Protein AF-A0AA93CG43-F1 (afdb_monomer)

pLDDT: mean 93.13, std 10.25, range [35.19, 98.0]

Sequence (90 aa):
IIEPGFNGWLVTQRPRGYYSQQFLESRNRLYVTEYNQRVMQPQLFDPNLYILQINYEQQTDYGYEVNYLLYNYFLFFEKQYRQRFMVSRG

Solvent-accessible surface area (backbone atoms only — not comparable to full-atom values): 5682 Å² total; per-residue (Å²): 136,86,60,86,65,46,72,73,52,52,76,75,47,83,59,90,78,74,67,56,58,72,58,31,48,59,50,37,56,55,48,44,51,51,49,35,56,43,36,76,32,58,91,82,35,63,50,90,79,34,73,70,71,70,93,80,60,92,90,58,87,72,52,58,67,54,32,51,53,53,41,50,46,53,56,48,45,26,67,75,68,73,46,80,84,66,85,77,82,121

Radius of gyration: 13.12 Å; Cα contacts (8 Å, |Δi|>4): 59; chains: 1; bounding box: 30×28×34 Å

Structure (mmCIF, N/CA/C/O backbone):
data_AF-A0AA93CG43-F1
#
_entry.id   AF-A0AA93CG43-F1
#
loop_
_atom_site.group_PDB
_atom_site.id
_atom_site.type_symbol
_atom_site.label_atom_id
_atom_site.label_alt_id
_atom_site.label_comp_id
_atom_site.label_asym_id
_atom_site.label_entity_id
_atom_site.label_seq_id
_atom_site.pdbx_PDB_ins_code
_atom_site.Cartn_x
_atom_site.Cartn_y
_atom_site.Cartn_z
_atom_site.occupancy
_atom_site.B_iso_or_equiv
_atom_site.auth_seq_id
_atom_site.auth_comp_id
_atom_site.auth_asym_id
_atom_site.auth_atom_id
_atom_site.pdbx_PDB_model_num
ATOM 1 N N . ILE A 1 1 ? -4.645 -10.894 -3.412 1.00 78.50 1 ILE A N 1
ATOM 2 C CA . ILE A 1 1 ? -5.509 -9.779 -2.951 1.00 78.50 1 ILE A CA 1
ATOM 3 C C . ILE A 1 1 ? -6.906 -10.055 -3.480 1.00 78.50 1 ILE A C 1
ATOM 5 O O . ILE A 1 1 ? -7.026 -10.281 -4.676 1.00 78.50 1 ILE A O 1
ATOM 9 N N . ILE A 1 2 ? -7.906 -10.147 -2.601 1.00 82.12 2 ILE A N 1
ATOM 10 C CA . ILE A 1 2 ? -9.268 -10.625 -2.933 1.00 82.12 2 ILE A CA 1
ATOM 11 C C . ILE A 1 2 ? -10.313 -9.499 -2.990 1.00 82.12 2 ILE A C 1
ATOM 13 O O . ILE A 1 2 ? -11.507 -9.760 -3.074 1.00 82.12 2 ILE A O 1
ATOM 17 N N . GLU A 1 3 ? -9.856 -8.251 -2.946 1.00 89.25 3 GLU A N 1
ATOM 18 C CA . GLU A 1 3 ? -10.693 -7.056 -2.905 1.00 89.25 3 GLU A CA 1
ATOM 19 C C . GLU A 1 3 ? -11.499 -6.878 -4.214 1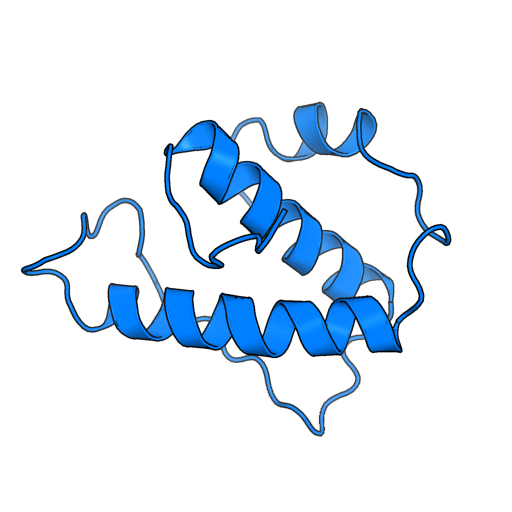.00 89.25 3 GLU A C 1
ATOM 21 O O . GLU A 1 3 ? -10.898 -6.788 -5.296 1.00 89.25 3 GLU A O 1
ATOM 26 N N . PRO A 1 4 ? -12.844 -6.826 -4.161 1.00 92.44 4 PRO A N 1
ATOM 27 C CA . PRO A 1 4 ? -13.673 -6.652 -5.348 1.00 92.44 4 PRO A CA 1
ATOM 28 C C . PRO A 1 4 ? -13.312 -5.391 -6.138 1.00 92.44 4 PRO A C 1
ATOM 30 O O . PRO A 1 4 ? -13.173 -4.298 -5.599 1.00 92.44 4 PRO A O 1
ATOM 33 N N . GLY A 1 5 ? -13.158 -5.537 -7.455 1.00 94.19 5 GLY A N 1
ATOM 34 C CA . GLY A 1 5 ? -12.799 -4.427 -8.344 1.00 94.19 5 GLY A CA 1
ATOM 35 C C . GLY A 1 5 ? -11.308 -4.074 -8.371 1.00 94.19 5 GLY A C 1
ATOM 36 O O . GLY A 1 5 ? -10.890 -3.372 -9.292 1.00 94.19 5 GLY A O 1
ATOM 37 N N . PHE A 1 6 ? -10.482 -4.616 -7.466 1.00 96.94 6 PHE A N 1
ATOM 38 C CA . PHE A 1 6 ? -9.044 -4.333 -7.440 1.00 96.94 6 PHE A CA 1
ATOM 39 C C . PHE A 1 6 ? -8.350 -4.700 -8.754 1.00 96.94 6 PHE A C 1
ATOM 41 O O . PHE A 1 6 ? -7.668 -3.862 -9.333 1.00 96.94 6 PHE A O 1
ATOM 48 N N . ASN A 1 7 ? -8.566 -5.912 -9.279 1.00 95.38 7 ASN A N 1
ATOM 49 C CA . ASN A 1 7 ? -7.912 -6.358 -10.518 1.00 95.38 7 ASN A CA 1
ATOM 50 C C . ASN A 1 7 ? -8.297 -5.494 -11.733 1.00 95.38 7 ASN A C 1
ATOM 52 O O . ASN A 1 7 ? -7.443 -5.172 -12.554 1.00 95.38 7 ASN A O 1
ATOM 56 N N . GLY A 1 8 ? -9.566 -5.081 -11.828 1.00 96.38 8 GLY A N 1
ATOM 57 C CA . GLY A 1 8 ? -10.040 -4.198 -12.899 1.00 96.38 8 GLY A CA 1
ATOM 58 C C . GLY A 1 8 ? -9.525 -2.764 -12.760 1.00 96.38 8 GLY A C 1
ATOM 59 O O . GLY A 1 8 ? -9.255 -2.098 -13.753 1.00 96.38 8 GLY A O 1
ATOM 60 N N . TRP A 1 9 ? -9.325 -2.284 -11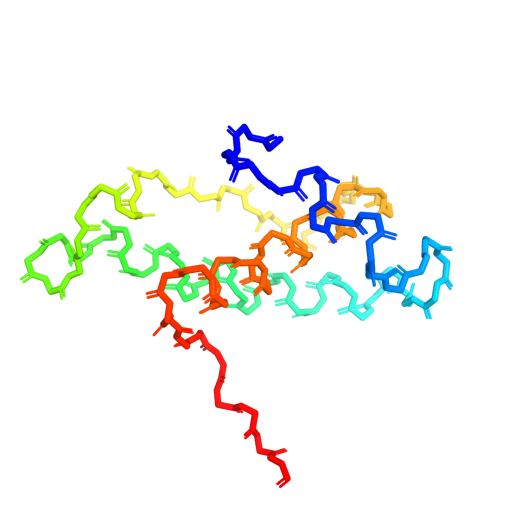.535 1.00 96.75 9 TRP A N 1
ATOM 61 C CA . TRP A 1 9 ? -8.678 -0.997 -11.303 1.00 96.75 9 TRP A CA 1
ATOM 62 C C . TRP A 1 9 ? -7.163 -1.062 -11.559 1.00 96.75 9 TRP A C 1
ATOM 64 O O . TRP A 1 9 ? -6.606 -0.133 -12.143 1.00 96.75 9 TRP A O 1
ATOM 74 N N . LEU A 1 10 ? -6.500 -2.165 -11.201 1.00 97.06 10 LEU A N 1
ATOM 75 C CA . LEU A 1 10 ? -5.053 -2.348 -11.322 1.00 97.06 10 LEU A CA 1
ATOM 76 C C . LEU A 1 10 ? -4.563 -2.216 -12.769 1.00 97.06 10 LEU A C 1
ATOM 78 O O . LEU A 1 10 ? -3.514 -1.620 -12.997 1.00 97.06 10 LEU A O 1
ATOM 82 N N . VAL A 1 11 ? -5.333 -2.694 -13.753 1.00 96.44 11 VAL A N 1
ATOM 83 C CA . VAL A 1 11 ? -4.961 -2.569 -15.178 1.00 96.44 11 VAL A CA 1
ATOM 84 C C . VAL A 1 11 ? -4.899 -1.117 -15.667 1.00 96.44 11 VAL A C 1
ATOM 86 O O . VAL A 1 11 ? -4.302 -0.847 -16.704 1.00 96.44 11 VAL A O 1
ATOM 89 N N . THR A 1 12 ? -5.489 -0.174 -14.924 1.00 96.19 12 THR A N 1
ATOM 90 C CA . THR A 1 12 ? -5.434 1.268 -15.222 1.00 96.19 12 THR A CA 1
ATOM 91 C C . THR A 1 12 ? -4.243 1.973 -14.568 1.00 96.19 12 THR A C 1
ATOM 93 O O . THR A 1 12 ? -4.015 3.157 -14.813 1.00 96.19 12 THR A O 1
ATOM 96 N N . GLN A 1 13 ? -3.498 1.271 -13.709 1.00 97.31 13 GLN A N 1
ATOM 97 C CA . GLN A 1 13 ? -2.359 1.827 -12.989 1.00 97.31 13 GLN A CA 1
ATOM 98 C C . GLN A 1 13 ? -1.073 1.757 -13.811 1.00 97.31 13 GLN A C 1
ATOM 100 O O . 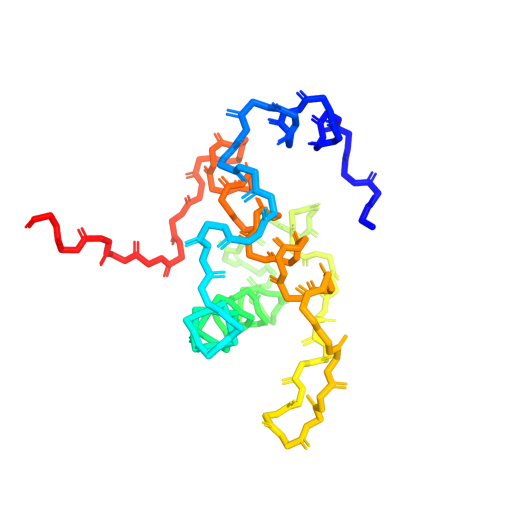GLN A 1 13 ? -1.006 1.144 -14.877 1.00 97.31 13 GLN A O 1
ATOM 105 N N . ARG A 1 14 ? -0.020 2.411 -13.307 1.00 96.62 14 ARG A N 1
ATOM 106 C CA . ARG A 1 14 ? 1.306 2.367 -13.934 1.00 96.62 14 ARG A CA 1
ATOM 107 C C . ARG A 1 14 ? 1.760 0.915 -14.084 1.00 96.62 14 ARG A C 1
ATOM 109 O O . ARG A 1 14 ? 1.659 0.174 -13.106 1.00 96.62 14 ARG A O 1
ATOM 116 N N . PRO A 1 15 ? 2.274 0.509 -15.258 1.00 95.50 15 PRO A N 1
ATOM 117 C CA . PRO A 1 15 ? 2.658 -0.874 -15.492 1.00 95.50 15 PRO A CA 1
ATOM 118 C C . PRO A 1 15 ? 3.787 -1.304 -14.551 1.00 95.50 15 PRO A C 1
ATOM 120 O O . PRO A 1 15 ? 4.538 -0.482 -14.013 1.00 95.50 15 PRO A O 1
ATOM 123 N N . ARG A 1 16 ? 3.924 -2.620 -14.378 1.00 94.62 16 ARG A N 1
ATOM 124 C CA . ARG A 1 16 ? 5.062 -3.218 -13.671 1.00 94.62 16 ARG A CA 1
ATOM 125 C C . ARG A 1 16 ? 6.378 -2.736 -14.300 1.00 94.62 16 ARG A C 1
ATOM 127 O O . ARG A 1 16 ? 6.467 -2.581 -15.514 1.00 94.62 16 ARG A O 1
ATOM 134 N N . GLY A 1 17 ? 7.380 -2.483 -13.466 1.00 94.31 17 GLY A N 1
ATOM 135 C CA . GLY A 1 17 ? 8.671 -1.906 -13.854 1.00 94.31 17 GLY A CA 1
ATOM 136 C C . GLY A 1 17 ? 8.738 -0.376 -13.774 1.00 94.31 17 GLY A C 1
ATOM 137 O O . GLY A 1 17 ? 9.835 0.169 -13.772 1.00 94.31 17 GLY A O 1
ATOM 138 N N . TYR A 1 18 ? 7.604 0.327 -13.652 1.00 96.94 18 TYR A N 1
ATOM 139 C CA . TYR A 1 18 ? 7.602 1.791 -13.522 1.00 96.94 18 TYR A CA 1
ATOM 140 C C . TYR A 1 18 ? 8.209 2.271 -12.193 1.00 96.94 18 TYR A C 1
ATOM 142 O O . TYR A 1 18 ? 9.012 3.199 -12.162 1.00 96.94 18 TYR A O 1
ATOM 150 N N . TYR A 1 19 ? 7.818 1.640 -11.085 1.00 97.19 19 TYR A N 1
ATOM 151 C CA . TYR A 1 19 ? 8.397 1.897 -9.767 1.00 97.19 19 TYR A CA 1
ATOM 152 C C . TYR A 1 19 ? 9.548 0.933 -9.508 1.00 97.19 19 TYR A C 1
ATOM 154 O O . TYR A 1 19 ? 9.440 -0.233 -9.885 1.00 97.19 19 TYR A O 1
ATOM 162 N N . SER A 1 20 ? 10.603 1.380 -8.824 1.00 97.75 20 SER A N 1
ATOM 163 C CA . SER A 1 20 ? 11.658 0.487 -8.334 1.00 97.75 20 SER A CA 1
ATOM 164 C C . SER A 1 20 ? 11.170 -0.340 -7.139 1.00 97.75 20 SER A C 1
ATOM 166 O O . SER A 1 20 ? 10.290 0.092 -6.389 1.00 97.75 20 SER A O 1
ATOM 168 N N . GLN A 1 21 ? 11.764 -1.517 -6.924 1.00 96.31 21 GLN A N 1
ATOM 169 C CA . GLN A 1 21 ? 11.451 -2.353 -5.759 1.00 96.31 21 GLN A CA 1
ATO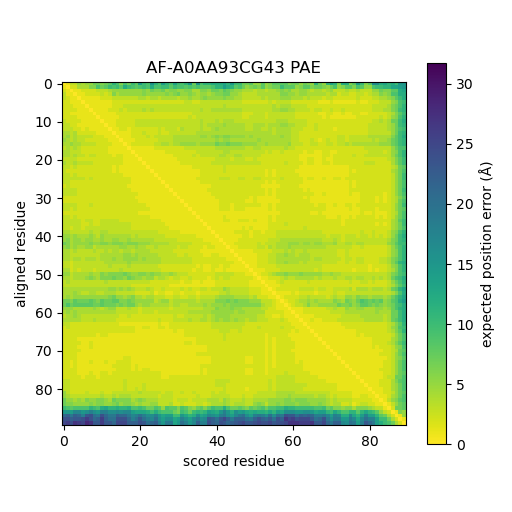M 170 C C . GLN A 1 21 ? 11.669 -1.592 -4.444 1.00 96.31 21 GLN A C 1
ATOM 172 O O . GLN A 1 21 ? 10.776 -1.549 -3.605 1.00 96.31 21 GLN A O 1
ATOM 177 N N . GLN A 1 22 ? 12.802 -0.897 -4.311 1.00 96.31 22 GLN A N 1
ATOM 178 C CA . GLN A 1 22 ? 13.134 -0.122 -3.113 1.00 96.31 22 GLN A CA 1
ATOM 179 C C . GLN A 1 22 ? 12.097 0.973 -2.804 1.00 96.31 22 GLN A C 1
ATOM 181 O O . GLN A 1 22 ? 11.773 1.214 -1.636 1.00 96.31 22 GLN A O 1
ATOM 186 N N . PHE A 1 23 ? 11.557 1.634 -3.838 1.00 96.44 23 PHE A N 1
ATOM 187 C CA . PHE A 1 23 ? 10.468 2.596 -3.669 1.00 96.44 23 PHE A CA 1
ATOM 188 C C . PHE A 1 23 ? 9.224 1.905 -3.108 1.00 96.44 23 PHE A C 1
ATOM 190 O O . PHE A 1 23 ? 8.672 2.358 -2.105 1.00 96.44 23 PHE A O 1
ATOM 197 N N . LEU A 1 24 ? 8.807 0.798 -3.730 1.00 97.31 24 LEU A N 1
ATOM 198 C CA . LEU A 1 24 ? 7.610 0.060 -3.333 1.00 97.31 24 LEU A CA 1
ATOM 199 C C . LEU A 1 24 ? 7.722 -0.447 -1.894 1.00 97.31 24 LEU A C 1
ATOM 201 O O . LEU A 1 24 ? 6.818 -0.207 -1.101 1.00 97.31 24 LEU A O 1
ATOM 205 N N . GLU A 1 25 ? 8.848 -1.056 -1.525 1.00 97.00 25 GLU A N 1
ATOM 206 C CA . GLU A 1 25 ? 9.085 -1.536 -0.162 1.00 97.00 25 GLU A CA 1
ATOM 207 C C . GLU A 1 25 ? 9.009 -0.407 0.865 1.00 97.00 25 GLU A C 1
ATOM 209 O O . GLU A 1 25 ? 8.351 -0.525 1.897 1.00 97.00 25 GLU A O 1
ATOM 214 N N . SER A 1 26 ? 9.647 0.728 0.571 1.00 95.38 26 SER A N 1
ATOM 215 C CA . SER A 1 26 ? 9.652 1.879 1.477 1.00 95.38 26 SER A CA 1
ATOM 216 C C . SER A 1 26 ? 8.248 2.450 1.679 1.00 95.38 26 SER A C 1
ATOM 218 O O . SER A 1 26 ? 7.888 2.816 2.797 1.00 95.38 26 SER A O 1
ATOM 220 N N . ARG A 1 27 ? 7.423 2.480 0.626 1.00 96.19 27 ARG A N 1
ATOM 221 C CA . ARG A 1 27 ? 6.014 2.889 0.722 1.00 96.19 27 ARG A CA 1
ATOM 222 C C . ARG A 1 27 ? 5.172 1.855 1.467 1.00 96.19 27 ARG A C 1
ATOM 224 O O . ARG A 1 27 ? 4.392 2.236 2.335 1.00 96.19 27 ARG A O 1
ATOM 231 N N . ASN A 1 28 ? 5.349 0.572 1.169 1.00 97.00 28 ASN A N 1
ATOM 232 C CA . ASN A 1 28 ? 4.599 -0.515 1.794 1.00 97.00 28 ASN A CA 1
ATOM 233 C C . ASN A 1 28 ? 4.846 -0.589 3.297 1.00 97.00 28 ASN A C 1
ATOM 235 O O . ASN A 1 28 ? 3.884 -0.740 4.040 1.00 97.00 28 ASN A O 1
ATOM 239 N N . ARG A 1 29 ? 6.086 -0.383 3.761 1.00 95.81 29 ARG A N 1
ATOM 240 C CA . ARG A 1 29 ? 6.402 -0.311 5.201 1.00 95.81 29 ARG A CA 1
ATOM 241 C C . ARG A 1 29 ? 5.518 0.702 5.931 1.00 95.81 29 ARG A C 1
ATOM 243 O O . ARG A 1 29 ? 4.919 0.388 6.958 1.00 95.81 29 ARG A O 1
ATOM 250 N N . LEU A 1 30 ? 5.412 1.908 5.379 1.00 95.81 30 LEU A N 1
ATOM 251 C CA . LEU A 1 30 ? 4.601 2.979 5.953 1.00 95.81 30 LEU A CA 1
ATOM 252 C C . LEU A 1 30 ? 3.099 2.657 5.879 1.00 95.81 30 LEU A C 1
ATOM 254 O O . LEU A 1 30 ? 2.402 2.780 6.882 1.00 95.81 30 LEU A O 1
ATOM 258 N N . TYR A 1 31 ? 2.603 2.194 4.725 1.00 97.25 31 TYR A N 1
ATOM 259 C CA . TYR A 1 31 ? 1.188 1.842 4.573 1.00 97.25 31 TYR A CA 1
ATOM 260 C C . TYR A 1 31 ? 0.758 0.695 5.494 1.00 97.25 31 TYR A C 1
ATOM 262 O O . TYR A 1 31 ? -0.287 0.790 6.131 1.00 97.25 31 TYR A O 1
ATOM 270 N N . VAL A 1 32 ? 1.561 -0.368 5.593 1.00 97.19 32 VAL A N 1
ATOM 271 C CA . VAL A 1 32 ? 1.276 -1.515 6.465 1.00 97.19 32 VAL A CA 1
ATOM 272 C C . VAL A 1 32 ? 1.257 -1.088 7.928 1.00 97.19 32 VAL A C 1
ATOM 274 O O . VAL A 1 32 ? 0.373 -1.513 8.666 1.00 97.19 32 VAL A O 1
ATOM 277 N N . THR A 1 33 ? 2.183 -0.219 8.342 1.00 96.62 33 THR A N 1
ATOM 278 C CA . THR A 1 33 ? 2.222 0.296 9.718 1.00 96.62 33 THR A CA 1
ATOM 279 C C . THR A 1 33 ? 0.916 1.012 10.067 1.00 96.62 33 THR A C 1
ATOM 281 O O . THR A 1 33 ? 0.269 0.658 11.050 1.00 96.62 33 THR A O 1
ATOM 284 N N . GLU A 1 34 ? 0.488 1.958 9.229 1.00 96.50 34 GLU A N 1
ATOM 285 C CA . GLU A 1 34 ? -0.766 2.697 9.420 1.00 96.50 34 GLU A CA 1
ATOM 286 C C . GLU A 1 34 ? -1.993 1.780 9.366 1.00 96.50 34 GLU A C 1
ATOM 288 O O . GLU A 1 34 ? -2.881 1.869 10.211 1.00 96.50 34 GLU A O 1
ATOM 293 N N . TYR A 1 35 ? -2.045 0.859 8.402 1.00 97.06 35 TYR A N 1
ATOM 294 C CA . TYR A 1 35 ? -3.146 -0.092 8.278 1.00 97.06 35 TYR A CA 1
ATOM 295 C C . TYR A 1 35 ? -3.269 -0.973 9.529 1.00 97.06 35 TYR A C 1
ATOM 297 O O . TYR A 1 35 ? -4.350 -1.069 10.110 1.00 97.06 35 TYR A O 1
ATOM 305 N N . ASN A 1 36 ? -2.161 -1.547 10.003 1.00 97.38 36 ASN A N 1
ATOM 306 C CA . ASN A 1 36 ? -2.147 -2.405 11.188 1.00 97.38 36 ASN A CA 1
ATOM 307 C C . ASN A 1 36 ? -2.519 -1.638 12.464 1.00 97.38 36 ASN A C 1
ATOM 309 O O . ASN A 1 36 ? -3.209 -2.191 13.319 1.00 97.38 36 ASN A O 1
ATOM 313 N N . GLN A 1 37 ? -2.128 -0.364 12.587 1.00 97.12 37 GLN A N 1
ATOM 314 C CA . GLN A 1 37 ? -2.580 0.487 13.693 1.00 97.12 37 GLN A CA 1
ATOM 315 C C . GLN A 1 37 ? -4.106 0.637 13.713 1.00 97.12 37 GLN A C 1
ATOM 317 O O . GLN A 1 37 ? -4.708 0.558 14.783 1.00 97.12 37 GLN A O 1
ATOM 322 N N . ARG A 1 38 ? -4.743 0.785 12.544 1.00 97.25 38 ARG A N 1
ATOM 323 C CA . ARG A 1 38 ? -6.208 0.898 12.432 1.00 97.25 38 ARG A CA 1
ATOM 324 C C . ARG A 1 38 ? -6.926 -0.411 12.730 1.00 97.25 38 ARG A C 1
ATOM 326 O O . ARG A 1 38 ? -7.943 -0.383 13.414 1.00 97.25 38 ARG A O 1
ATOM 333 N N . VAL A 1 39 ? -6.363 -1.548 12.310 1.00 97.31 39 VAL A N 1
ATOM 334 C CA . VAL A 1 39 ? -6.876 -2.887 12.669 1.00 97.31 39 VAL A CA 1
ATOM 335 C C . VAL A 1 39 ? -6.951 -3.061 14.193 1.00 97.31 39 VAL A C 1
ATOM 337 O O . VAL A 1 39 ? -7.901 -3.640 14.708 1.00 97.31 39 VAL A O 1
ATOM 340 N N . MET A 1 40 ? -5.981 -2.524 14.941 1.00 97.38 40 MET A N 1
ATOM 341 C CA . MET A 1 40 ? -5.964 -2.601 16.411 1.00 97.38 40 MET A CA 1
ATOM 342 C C . MET A 1 40 ? -6.924 -1.624 17.107 1.00 97.38 40 MET A C 1
ATOM 344 O O . MET A 1 40 ? -7.056 -1.674 18.329 1.00 97.38 40 MET A O 1
ATOM 348 N N . GLN A 1 41 ? -7.587 -0.734 16.368 1.00 96.69 41 GLN A N 1
ATOM 349 C CA . GLN A 1 41 ? -8.461 0.308 16.913 1.00 96.69 41 GLN A CA 1
ATOM 350 C C . GLN A 1 41 ? -9.897 0.189 16.358 1.00 96.69 41 GLN A C 1
ATOM 352 O O . GLN A 1 41 ? -10.421 1.152 15.793 1.00 96.69 41 GLN A O 1
ATOM 357 N N . PRO A 1 42 ? -10.587 -0.954 16.559 1.00 95.06 42 PRO A N 1
ATOM 358 C CA . PRO A 1 42 ? -11.927 -1.197 16.008 1.00 95.06 42 PRO A CA 1
ATOM 359 C C . PRO A 1 42 ? -13.013 -0.271 16.583 1.00 95.06 42 PRO A C 1
ATOM 361 O O . PRO A 1 42 ? -14.115 -0.197 16.054 1.00 95.06 42 PRO A O 1
ATOM 364 N N . GLN A 1 43 ? -12.720 0.436 17.679 1.00 96.38 43 GLN A N 1
ATOM 365 C CA . GLN A 1 43 ? -13.604 1.465 18.238 1.00 96.38 43 GLN A CA 1
ATOM 366 C C . GLN A 1 43 ? -13.546 2.787 17.453 1.00 96.38 43 GLN A C 1
ATOM 368 O O . GLN A 1 43 ? -14.465 3.595 17.560 1.00 96.38 43 GLN A O 1
ATOM 373 N N . LEU A 1 44 ? -12.469 3.021 16.694 1.00 95.00 44 LEU A N 1
ATOM 374 C CA . LEU A 1 44 ? -12.233 4.250 15.929 1.00 95.00 44 LEU A CA 1
ATOM 375 C C . LEU A 1 44 ? -12.360 4.034 14.416 1.00 95.00 44 LEU A C 1
ATOM 377 O O . LEU A 1 44 ? -12.706 4.967 13.694 1.00 95.00 44 LEU A O 1
ATOM 381 N N . PHE A 1 45 ? -12.086 2.820 13.937 1.00 96.19 45 PHE A N 1
ATOM 382 C CA . PHE A 1 45 ? -12.109 2.471 12.520 1.00 96.19 45 PHE A CA 1
ATOM 383 C C . PHE A 1 45 ? -13.053 1.304 12.252 1.00 96.19 45 PHE A C 1
ATOM 385 O O . PHE A 1 45 ? -13.145 0.386 13.060 1.00 96.19 45 PHE A O 1
ATOM 392 N N . ASP A 1 46 ? -13.725 1.331 11.096 1.00 95.50 46 ASP A N 1
ATOM 393 C CA . ASP A 1 46 ? -14.679 0.294 10.694 1.00 95.50 46 ASP A CA 1
ATOM 394 C C . ASP A 1 46 ? -13.985 -1.081 10.582 1.00 95.50 46 ASP A C 1
ATOM 396 O O . ASP A 1 46 ? -13.144 -1.270 9.691 1.00 95.50 46 ASP A O 1
ATOM 400 N N . PRO A 1 47 ? -14.336 -2.061 11.437 1.00 93.62 47 PRO A N 1
ATOM 401 C CA . PRO A 1 47 ? -13.730 -3.391 11.414 1.00 93.62 47 PRO A CA 1
ATOM 402 C C . PRO A 1 47 ? -13.962 -4.150 10.101 1.00 93.62 47 PRO A C 1
ATOM 404 O O . PRO A 1 47 ? -13.198 -5.057 9.781 1.00 93.62 47 PRO A O 1
ATOM 407 N N . ASN A 1 48 ? -14.977 -3.774 9.312 1.00 94.25 48 ASN A N 1
ATOM 408 C CA . ASN A 1 48 ? -15.223 -4.381 8.001 1.00 94.25 48 ASN A CA 1
ATOM 409 C C . ASN A 1 48 ? -14.200 -3.933 6.946 1.00 94.25 48 ASN A C 1
ATOM 411 O O . ASN A 1 48 ? -14.007 -4.624 5.949 1.00 94.25 48 ASN A O 1
ATOM 415 N N . LEU A 1 49 ? -13.535 -2.792 7.161 1.00 94.31 49 LEU A N 1
ATOM 416 C CA . LEU A 1 49 ? -12.469 -2.282 6.293 1.00 94.31 49 LEU A CA 1
ATOM 417 C C . LEU A 1 49 ? -11.079 -2.737 6.768 1.00 94.31 49 LEU A C 1
ATOM 419 O O . LEU A 1 49 ? -10.175 -2.981 5.963 1.00 94.31 49 LEU A O 1
ATOM 423 N N . TYR A 1 50 ? -10.901 -2.860 8.083 1.00 95.31 50 TYR A N 1
ATOM 424 C CA . TYR A 1 50 ? -9.631 -3.187 8.733 1.00 95.31 50 TYR A CA 1
ATOM 425 C C . TYR A 1 50 ? -9.697 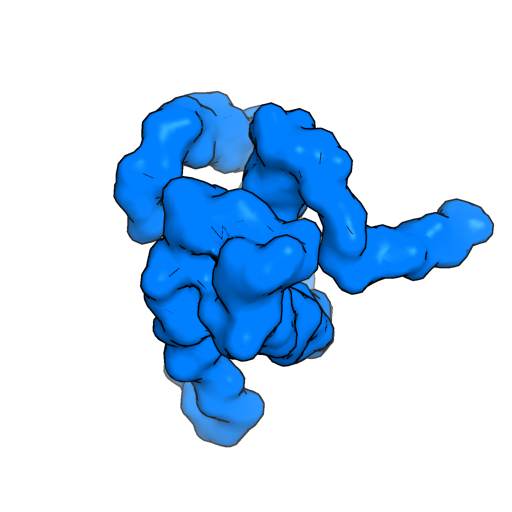-4.562 9.401 1.00 95.31 50 TYR A C 1
ATOM 427 O O . TYR A 1 50 ? -9.676 -4.680 10.623 1.00 95.31 50 TYR A O 1
ATOM 435 N N . ILE A 1 51 ? -9.788 -5.603 8.570 1.00 91.62 51 ILE A N 1
ATOM 436 C CA . ILE A 1 51 ? -10.132 -6.965 9.001 1.00 91.62 51 ILE A CA 1
ATOM 437 C C . ILE A 1 51 ? -8.968 -7.647 9.739 1.00 91.62 51 ILE A C 1
ATOM 439 O O . ILE A 1 51 ? -9.159 -8.217 10.811 1.00 91.62 51 ILE A O 1
ATOM 443 N N . LEU A 1 52 ? -7.763 -7.639 9.159 1.00 94.44 52 LEU A N 1
ATOM 444 C CA . LEU A 1 52 ? -6.619 -8.414 9.653 1.00 94.44 52 LEU A CA 1
ATOM 445 C C . LEU A 1 52 ? -5.311 -7.671 9.440 1.00 94.44 52 LEU A C 1
ATOM 447 O O . LEU A 1 52 ? -5.114 -7.061 8.397 1.00 94.44 52 LEU A O 1
ATOM 451 N N . GLN A 1 53 ? -4.385 -7.788 10.390 1.00 96.44 53 GLN A N 1
ATOM 452 C CA . GLN A 1 53 ? -3.050 -7.217 10.240 1.00 96.44 53 GLN A CA 1
ATOM 453 C C . GLN A 1 53 ? -2.290 -7.881 9.087 1.00 96.44 53 GLN A C 1
ATOM 455 O O . GLN A 1 53 ? -2.394 -9.084 8.849 1.00 96.44 53 GLN A O 1
ATOM 460 N N . ILE A 1 54 ? -1.476 -7.086 8.403 1.00 96.19 54 ILE A N 1
ATOM 461 C CA . ILE A 1 54 ? -0.573 -7.536 7.352 1.00 96.19 54 ILE A CA 1
ATOM 462 C C . ILE A 1 54 ? 0.802 -7.738 7.988 1.00 96.19 54 ILE A C 1
ATOM 46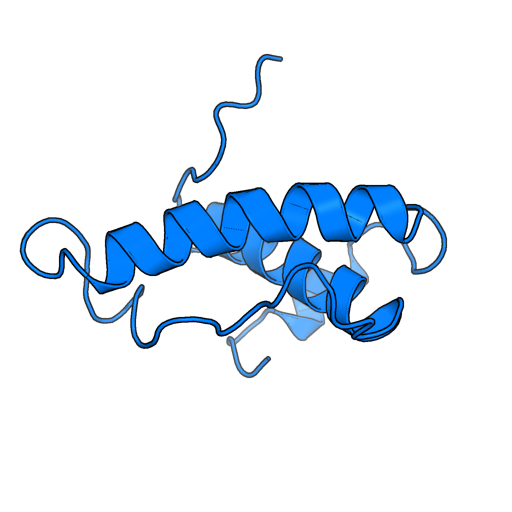4 O O . ILE A 1 54 ? 1.421 -6.770 8.436 1.00 96.19 54 ILE A O 1
ATOM 468 N N . ASN A 1 55 ? 1.294 -8.979 8.027 1.00 95.12 55 ASN A N 1
ATOM 469 C CA . ASN A 1 55 ? 2.670 -9.243 8.447 1.00 95.12 55 ASN A CA 1
ATOM 470 C C . ASN A 1 55 ? 3.631 -8.927 7.290 1.00 95.12 55 ASN A C 1
ATOM 472 O O . ASN A 1 55 ? 3.734 -9.698 6.335 1.00 95.12 55 ASN A O 1
ATOM 476 N N . TYR A 1 56 ? 4.290 -7.772 7.361 1.00 95.69 56 TYR A N 1
ATOM 477 C CA . TYR A 1 56 ? 5.239 -7.301 6.355 1.00 95.69 56 TYR A CA 1
ATOM 478 C C . TYR A 1 56 ? 6.585 -6.994 7.017 1.00 95.69 56 TYR A C 1
ATOM 480 O O . TYR A 1 56 ? 6.765 -5.962 7.669 1.00 95.69 56 TYR A O 1
ATOM 488 N N . GLU A 1 57 ? 7.530 -7.914 6.863 1.00 93.31 57 GLU A N 1
ATOM 489 C CA . GLU A 1 57 ? 8.824 -7.892 7.538 1.00 93.31 57 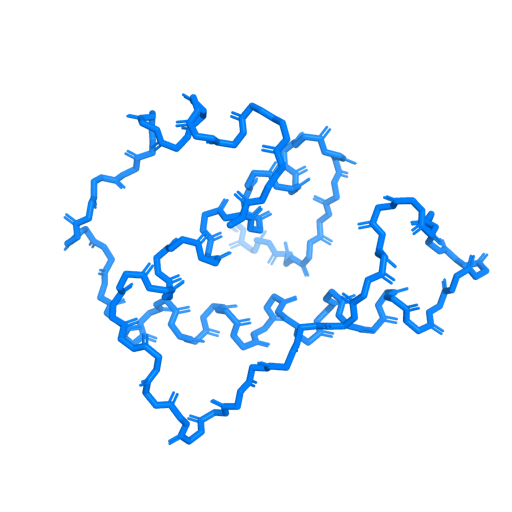GLU A CA 1
ATOM 490 C C . GLU A 1 57 ? 9.872 -7.157 6.701 1.00 93.31 57 GLU A C 1
ATOM 492 O O . GLU A 1 57 ? 10.055 -7.424 5.517 1.00 93.31 57 GLU A O 1
ATOM 497 N N . GLN A 1 58 ? 10.604 -6.226 7.317 1.00 84.06 58 GLN A N 1
ATOM 498 C CA . GLN A 1 58 ? 11.523 -5.347 6.580 1.00 84.06 58 GLN A CA 1
ATOM 499 C C . GLN A 1 58 ? 12.743 -6.073 5.998 1.00 84.06 58 GLN A C 1
ATOM 501 O O . GLN A 1 58 ? 13.338 -5.572 5.049 1.00 84.06 58 GLN A O 1
ATOM 506 N N . GLN A 1 59 ? 13.130 -7.204 6.593 1.00 90.56 59 GLN A N 1
ATOM 507 C CA . GLN A 1 59 ? 14.292 -8.005 6.193 1.00 90.56 59 GLN A CA 1
ATOM 508 C C . GLN A 1 59 ? 13.933 -9.117 5.198 1.00 90.56 59 GLN A C 1
ATOM 510 O O . GLN A 1 59 ? 14.826 -9.814 4.719 1.00 90.56 59 GLN A O 1
ATOM 515 N N . THR A 1 60 ? 12.647 -9.277 4.880 1.00 93.62 60 THR A N 1
ATOM 516 C CA . THR A 1 60 ? 12.157 -10.325 3.987 1.00 93.62 60 THR A CA 1
ATOM 517 C C . THR A 1 60 ? 11.963 -9.750 2.589 1.00 93.62 60 THR A C 1
ATOM 519 O O . THR A 1 60 ? 11.187 -8.815 2.389 1.00 93.62 60 THR A O 1
ATOM 522 N N . ASP A 1 61 ? 12.655 -10.321 1.603 1.00 93.56 61 ASP A N 1
ATOM 523 C CA . ASP A 1 61 ? 12.438 -9.993 0.194 1.00 93.56 61 ASP A CA 1
ATOM 524 C C . ASP A 1 61 ? 11.219 -10.756 -0.338 1.00 93.56 61 ASP A C 1
ATOM 526 O O . ASP A 1 61 ? 11.290 -11.924 -0.719 1.00 93.56 61 ASP A O 1
ATOM 530 N N . TYR A 1 62 ? 10.075 -10.077 -0.356 1.00 93.69 62 TYR A N 1
ATOM 531 C CA . TYR A 1 62 ? 8.840 -10.597 -0.947 1.00 93.69 62 TYR A CA 1
ATOM 532 C C . TYR A 1 62 ? 8.837 -10.545 -2.487 1.00 93.69 62 TYR A C 1
ATOM 534 O O . TYR A 1 62 ? 7.884 -10.998 -3.124 1.00 93.69 62 TYR A O 1
ATOM 542 N N . GLY A 1 63 ? 9.872 -9.965 -3.098 1.00 96.88 63 GLY A N 1
ATOM 543 C CA . GLY A 1 63 ? 9.989 -9.760 -4.530 1.00 96.88 63 GLY A CA 1
ATOM 544 C C . GLY A 1 63 ? 9.177 -8.576 -5.055 1.00 96.88 63 GLY A C 1
ATOM 545 O O . GLY A 1 63 ? 8.296 -8.004 -4.398 1.00 96.88 63 GLY A O 1
ATOM 546 N N . TYR A 1 64 ? 9.476 -8.198 -6.297 1.00 97.50 64 TYR A N 1
ATOM 547 C CA . TYR A 1 64 ? 8.870 -7.045 -6.959 1.00 97.50 64 TYR A CA 1
ATOM 548 C C . TYR A 1 64 ? 7.344 -7.128 -7.053 1.00 97.50 64 TYR A C 1
ATOM 550 O O . TYR A 1 64 ? 6.642 -6.161 -6.764 1.00 97.50 64 TYR A O 1
ATOM 558 N N . GLU A 1 65 ? 6.819 -8.278 -7.480 1.00 96.31 65 GLU A N 1
ATOM 559 C CA . GLU A 1 65 ? 5.393 -8.439 -7.765 1.00 96.31 65 GLU A CA 1
ATOM 560 C C . GLU A 1 65 ? 4.534 -8.259 -6.514 1.00 96.31 65 GLU A C 1
ATOM 562 O O . GLU A 1 65 ? 3.555 -7.514 -6.553 1.00 96.31 65 GLU A O 1
ATOM 567 N N . VAL A 1 66 ? 4.927 -8.869 -5.394 1.00 97.06 66 VAL A N 1
ATOM 568 C CA . VAL A 1 66 ? 4.208 -8.724 -4.124 1.00 97.06 66 VAL A CA 1
ATOM 569 C C . VAL A 1 66 ? 4.220 -7.268 -3.677 1.00 97.06 66 VAL A C 1
ATOM 571 O O . VAL A 1 66 ? 3.172 -6.715 -3.344 1.00 97.06 66 VAL A O 1
ATOM 574 N N . ASN A 1 67 ? 5.381 -6.617 -3.748 1.00 97.75 67 ASN A N 1
ATOM 575 C CA . ASN A 1 67 ? 5.520 -5.212 -3.391 1.00 97.75 67 ASN A CA 1
ATOM 576 C C . ASN A 1 67 ? 4.668 -4.288 -4.273 1.00 97.75 67 ASN A C 1
ATOM 578 O O . ASN A 1 67 ? 4.024 -3.367 -3.768 1.00 97.75 67 ASN A O 1
ATOM 582 N N . TYR A 1 68 ? 4.624 -4.550 -5.578 1.00 98.00 68 TYR A N 1
ATOM 583 C CA . TYR A 1 68 ? 3.813 -3.794 -6.525 1.00 98.00 68 TYR A CA 1
ATOM 584 C C . TYR A 1 68 ? 2.314 -3.978 -6.261 1.00 98.00 68 TYR A C 1
ATOM 586 O O . TYR A 1 68 ? 1.569 -2.996 -6.241 1.00 98.00 68 TYR A O 1
ATOM 594 N N . LEU A 1 69 ? 1.861 -5.214 -6.037 1.00 97.75 69 LEU A N 1
ATOM 595 C CA . LEU A 1 69 ? 0.454 -5.502 -5.752 1.00 97.75 69 LEU A CA 1
ATOM 596 C C . LEU A 1 69 ? 0.010 -4.888 -4.423 1.00 97.75 69 LEU A C 1
ATOM 598 O O . LEU A 1 69 ? -1.055 -4.279 -4.369 1.00 97.75 69 LEU A O 1
ATOM 602 N N . LEU A 1 70 ? 0.835 -4.997 -3.380 1.00 97.62 70 LEU A N 1
ATOM 603 C CA . LEU A 1 70 ? 0.542 -4.444 -2.060 1.00 97.62 70 LEU A CA 1
ATOM 604 C C . LEU A 1 70 ? 0.454 -2.911 -2.091 1.00 97.62 70 LEU A C 1
ATOM 606 O O . LEU A 1 70 ? -0.503 -2.339 -1.574 1.00 97.62 70 LEU A O 1
ATOM 610 N N . TYR A 1 71 ? 1.392 -2.251 -2.772 1.00 97.75 71 TYR A N 1
ATOM 611 C CA . TYR A 1 71 ? 1.375 -0.796 -2.939 1.00 97.75 71 TYR A CA 1
ATOM 612 C C . TYR A 1 71 ? 0.097 -0.324 -3.636 1.00 97.75 71 TYR A C 1
ATOM 614 O O . TYR A 1 71 ? -0.598 0.573 -3.156 1.00 97.75 71 TYR A O 1
ATOM 622 N N . ASN A 1 72 ? -0.244 -0.962 -4.757 1.00 97.94 72 ASN A N 1
ATOM 623 C CA . ASN A 1 72 ? -1.447 -0.630 -5.508 1.00 97.94 72 ASN A CA 1
ATOM 624 C C . ASN A 1 72 ? -2.723 -0.940 -4.720 1.00 97.94 72 ASN A C 1
ATOM 626 O O . ASN A 1 72 ? -3.703 -0.213 -4.854 1.00 97.94 72 ASN A O 1
ATOM 630 N N . TYR A 1 73 ? -2.726 -1.974 -3.879 1.00 97.62 73 TYR A N 1
ATOM 631 C CA . TYR A 1 73 ? -3.857 -2.253 -3.000 1.00 97.62 73 TYR A CA 1
ATOM 632 C C . TYR A 1 73 ? -4.118 -1.113 -2.021 1.00 97.62 73 TYR A C 1
ATOM 634 O O . TYR A 1 73 ? -5.266 -0.709 -1.881 1.00 97.62 73 TYR A O 1
ATOM 642 N N . PHE A 1 74 ? -3.085 -0.520 -1.418 1.00 97.50 74 PHE A N 1
ATOM 643 C CA . PHE A 1 74 ? -3.288 0.637 -0.545 1.00 97.50 74 PHE A CA 1
ATOM 644 C C . PHE A 1 74 ? -3.835 1.854 -1.295 1.00 97.50 74 PHE A C 1
ATOM 646 O O . PHE A 1 74 ? -4.758 2.497 -0.805 1.00 97.50 74 PHE A O 1
ATOM 653 N N . LEU A 1 75 ? -3.342 2.134 -2.506 1.00 96.69 75 LEU A N 1
ATOM 654 C CA . LEU A 1 75 ? -3.887 3.210 -3.345 1.00 96.69 75 LEU A CA 1
ATOM 655 C C . LEU A 1 75 ? -5.351 2.963 -3.735 1.00 96.69 75 LEU A C 1
ATOM 657 O O . LEU A 1 75 ? -6.178 3.879 -3.701 1.00 96.69 75 LEU A O 1
ATOM 661 N N . PHE A 1 76 ? -5.679 1.721 -4.094 1.00 96.94 76 PHE A N 1
ATOM 662 C CA . PHE A 1 76 ? -7.052 1.310 -4.354 1.00 96.94 76 PHE A CA 1
ATOM 663 C C . PHE A 1 76 ? -7.920 1.518 -3.115 1.00 96.94 76 PHE A C 1
ATOM 665 O O . PHE A 1 76 ? -8.986 2.114 -3.217 1.00 96.94 76 PHE A O 1
ATOM 672 N N . PHE A 1 77 ? -7.447 1.080 -1.950 1.00 96.44 77 PHE A N 1
ATOM 673 C CA . PHE A 1 77 ? -8.157 1.173 -0.681 1.00 96.44 77 PHE A CA 1
ATOM 674 C C . PHE A 1 77 ? -8.439 2.630 -0.290 1.00 96.44 77 PHE A C 1
ATOM 676 O O . PHE A 1 77 ? -9.568 2.966 0.066 1.00 96.44 77 PHE A O 1
ATOM 683 N N . GLU A 1 78 ? -7.449 3.520 -0.427 1.00 95.62 78 GLU A N 1
ATOM 684 C CA . GLU A 1 78 ? -7.623 4.962 -0.211 1.00 95.62 78 GLU A CA 1
ATOM 685 C C . GLU A 1 78 ? -8.720 5.533 -1.120 1.00 95.62 78 GLU A C 1
ATOM 687 O O . GLU A 1 78 ? -9.611 6.242 -0.651 1.00 95.62 78 GLU A O 1
ATOM 692 N N . LYS A 1 79 ? -8.709 5.176 -2.411 1.00 95.12 79 LYS A N 1
ATOM 693 C CA . LYS A 1 79 ? -9.709 5.642 -3.382 1.00 95.12 79 LYS A CA 1
ATOM 694 C C . LYS A 1 79 ? -11.104 5.071 -3.110 1.00 95.12 79 LYS A C 1
ATOM 696 O O . LYS A 1 79 ? -12.079 5.821 -3.113 1.00 95.12 79 LYS A O 1
ATOM 701 N N . GLN A 1 80 ? -11.195 3.761 -2.909 1.00 95.75 80 GLN A N 1
ATOM 702 C CA . GLN A 1 80 ? -12.447 3.017 -2.790 1.00 95.75 80 GLN A CA 1
ATOM 703 C C . GLN A 1 80 ? -13.185 3.372 -1.500 1.00 95.75 80 GLN A C 1
ATOM 705 O O . GLN A 1 80 ? -14.383 3.646 -1.521 1.00 95.75 80 GLN A O 1
ATOM 710 N N . TYR A 1 81 ? -12.454 3.435 -0.387 1.00 95.50 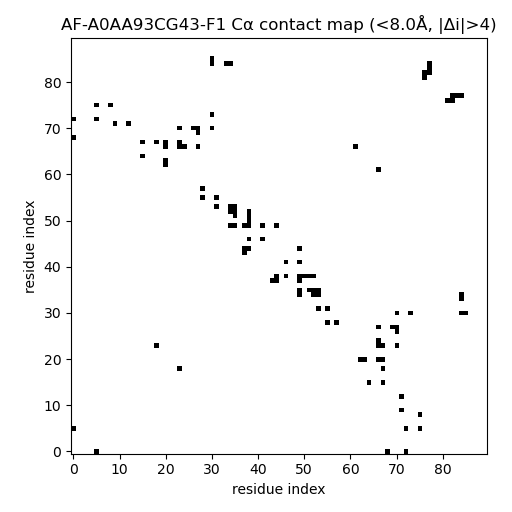81 TYR A N 1
ATOM 711 C CA . TYR A 1 81 ? -13.017 3.647 0.945 1.00 95.50 81 TYR A CA 1
ATOM 712 C C . TYR A 1 81 ? -12.832 5.077 1.463 1.00 95.50 81 TYR A C 1
ATOM 714 O O . TYR A 1 81 ? -13.136 5.363 2.624 1.00 95.50 81 TYR A O 1
ATOM 722 N N . ARG A 1 82 ? -12.328 5.985 0.612 1.00 94.81 82 ARG A N 1
ATOM 723 C CA . ARG A 1 82 ? -12.025 7.392 0.940 1.00 94.81 82 ARG A CA 1
ATOM 724 C C . ARG A 1 82 ? -11.145 7.527 2.186 1.00 94.81 82 ARG A C 1
ATOM 726 O O . ARG A 1 82 ? -11.305 8.449 2.984 1.00 94.81 82 ARG A O 1
ATOM 733 N N . GLN A 1 83 ? -10.229 6.581 2.358 1.00 93.94 83 GLN A N 1
ATOM 734 C CA . GLN A 1 83 ? -9.276 6.558 3.459 1.00 93.94 83 GLN A CA 1
ATOM 735 C C . GLN A 1 83 ? -8.010 7.312 3.058 1.00 93.94 83 GLN A C 1
ATOM 737 O O . GLN A 1 83 ? -7.701 7.456 1.878 1.00 93.94 83 GLN A O 1
ATOM 742 N N . ARG A 1 84 ? -7.261 7.794 4.048 1.00 92.88 84 ARG A N 1
ATOM 743 C CA . ARG A 1 84 ? -5.964 8.436 3.829 1.00 92.88 84 ARG A CA 1
ATOM 744 C C . ARG A 1 84 ? -4.957 7.876 4.814 1.00 92.88 84 ARG A C 1
ATOM 746 O O . ARG A 1 84 ? -5.087 8.138 6.005 1.00 92.88 84 ARG A O 1
ATOM 753 N N . PHE A 1 85 ? -3.991 7.103 4.338 1.00 88.94 85 PHE A N 1
ATOM 754 C CA . PHE A 1 85 ? -2.899 6.558 5.147 1.00 88.94 85 PHE A CA 1
ATOM 755 C C . PHE A 1 85 ? -1.713 7.505 5.193 1.00 88.94 85 PHE A C 1
ATOM 757 O O . PHE A 1 85 ? -1.084 7.659 6.230 1.00 88.94 85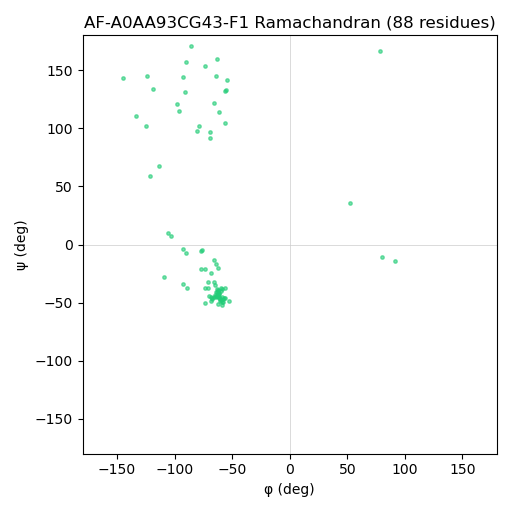 PHE A O 1
ATOM 764 N N . MET A 1 86 ? -1.419 8.176 4.079 1.00 83.38 86 MET A N 1
ATOM 765 C CA . MET A 1 86 ? -0.334 9.147 4.031 1.00 83.38 86 MET A CA 1
ATOM 766 C C . MET A 1 86 ? -0.862 10.531 3.692 1.00 83.38 86 MET A C 1
ATOM 768 O O . MET A 1 86 ? -1.612 10.744 2.734 1.00 83.38 86 MET A O 1
ATOM 772 N N . VAL A 1 87 ? -0.409 11.525 4.451 1.00 66.62 87 VAL A N 1
ATOM 773 C CA . VAL A 1 87 ? -0.510 12.908 4.006 1.00 66.62 87 VAL A CA 1
ATOM 774 C C . VAL A 1 87 ? 0.455 13.051 2.835 1.00 66.62 87 VAL A C 1
ATOM 776 O O . VAL A 1 87 ? 1.651 13.235 3.035 1.00 66.62 87 VAL A O 1
ATOM 779 N N . SER A 1 88 ? -0.049 12.938 1.602 1.00 52.97 88 SER A N 1
ATOM 780 C CA . SER A 1 88 ? 0.674 13.480 0.452 1.00 52.97 88 SER A CA 1
ATOM 781 C C . SER A 1 88 ? 0.899 14.959 0.752 1.00 52.97 88 SER A C 1
ATOM 783 O O . SER A 1 88 ? -0.058 15.736 0.737 1.00 52.97 88 SER A O 1
ATOM 785 N N . ARG A 1 89 ? 2.128 15.327 1.125 1.00 43.97 89 ARG A N 1
ATOM 786 C CA . ARG A 1 89 ? 2.588 16.706 1.004 1.00 43.97 89 ARG A CA 1
ATOM 787 C C . ARG A 1 89 ? 2.715 16.915 -0.500 1.00 43.97 89 ARG A C 1
ATOM 789 O O . ARG A 1 89 ? 3.672 16.432 -1.098 1.00 43.97 89 ARG A O 1
ATOM 796 N N . GLY A 1 90 ? 1.628 17.404 -1.095 1.00 35.19 90 GLY A N 1
ATOM 797 C CA . GLY A 1 90 ? 1.648 17.920 -2.460 1.00 35.19 90 GLY A CA 1
ATOM 798 C C . GLY A 1 90 ? 2.564 19.127 -2.549 1.00 35.19 90 GLY A C 1
ATOM 799 O O . GLY A 1 90 ? 2.791 19.760 -1.491 1.00 35.19 90 GLY A O 1
#

Foldseek 3Di:
DPDPCLVVVLVVDDDQPPDDQVRLLVQLVQLLVLLQVQCVCVVVHPCVLNVDRDDDDSPDPPDRVVSSSSSSVSVVSCVVVVDDSDDPPD

Secondary structure (DSSP, 8-state):
---TTHHHHHTTSPPTTSS-HHHHHHHHHHHHHHHHHHHT-TTTS-TTTS-S-----TT---HHHHHHHHHHHHHHHHHHHT--SS----

Mean predicted aligned error: 3.46 Å